Protein AF-A0A969NP42-F1 (afdb_monomer_lite)

Sequence (80 aa):
MREWGEQTDRLSVVLKRLAEQPSPENLTTAQTTLTNFRSRFDRWMSLQKNKQPYQVQTWENRLAMLDNLLIYGDRTSVVR

pLDDT: mean 93.27, std 9.58, range [45.28, 98.38]

Radius of gyration: 13.88 Å; chains: 1; bounding box: 31×22×37 Å

Foldseek 3Di:
DVVLVVLVVLLVVLVVCCVVDPDPVSLVVNLVSLVVSLVCLCVVCVVVCVVPVPVSVVVNVVSVVVNVVSVVSVVVVVVD

Structure (mmCIF, N/CA/C/O backbone):
data_AF-A0A969NP42-F1
#
_entry.id   AF-A0A969NP42-F1
#
loop_
_atom_site.group_PDB
_atom_site.id
_atom_site.type_symbol
_atom_site.label_atom_id
_atom_site.label_alt_id
_atom_site.label_comp_id
_atom_site.label_asym_id
_atom_site.label_entity_id
_atom_site.label_seq_id
_atom_site.pdbx_PDB_ins_code
_atom_site.Cartn_x
_atom_site.Cartn_y
_atom_site.Cartn_z
_atom_site.occupancy
_atom_site.B_iso_or_equiv
_atom_site.auth_seq_id
_atom_site.auth_comp_id
_atom_site.auth_asym_id
_atom_site.auth_atom_id
_atom_site.pdbx_PDB_model_num
ATOM 1 N N . MET A 1 1 ? 13.930 -9.715 -6.759 1.00 74.12 1 MET A N 1
ATOM 2 C CA . MET A 1 1 ? 12.556 -10.229 -6.960 1.00 74.12 1 MET A CA 1
ATOM 3 C C . MET A 1 1 ? 12.002 -10.960 -5.744 1.00 74.12 1 MET A C 1
ATOM 5 O O . MET A 1 1 ? 10.855 -10.703 -5.423 1.00 74.12 1 MET A O 1
ATOM 9 N N . ARG A 1 2 ? 12.779 -11.801 -5.036 1.00 87.69 2 ARG A N 1
ATOM 10 C CA . ARG A 1 2 ? 12.314 -12.474 -3.805 1.00 87.69 2 ARG A CA 1
ATOM 11 C C . ARG A 1 2 ? 11.753 -11.509 -2.751 1.00 87.69 2 ARG A C 1
ATOM 13 O O . ARG A 1 2 ? 10.634 -11.694 -2.305 1.00 87.69 2 ARG A O 1
ATOM 20 N N . GLU A 1 3 ? 12.488 -10.437 -2.458 1.00 90.69 3 GLU A N 1
ATOM 21 C CA . GLU A 1 3 ? 12.043 -9.393 -1.524 1.00 90.69 3 GLU A CA 1
ATOM 22 C C . GLU A 1 3 ? 10.715 -8.745 -1.951 1.00 90.69 3 GLU A C 1
ATOM 24 O O . GLU A 1 3 ? 9.829 -8.576 -1.127 1.00 90.69 3 GLU A O 1
ATOM 29 N N . TRP A 1 4 ? 10.546 -8.420 -3.238 1.00 91.19 4 TRP A N 1
ATOM 30 C CA . TRP A 1 4 ? 9.286 -7.869 -3.752 1.00 91.19 4 TRP A CA 1
ATOM 31 C C . TRP A 1 4 ? 8.117 -8.828 -3.502 1.00 91.19 4 TRP A C 1
ATOM 33 O O . TRP A 1 4 ? 7.108 -8.403 -2.952 1.00 91.19 4 TRP A O 1
ATOM 43 N N . GLY A 1 5 ? 8.285 -10.116 -3.826 1.00 93.25 5 GLY A N 1
ATOM 44 C CA . GLY A 1 5 ? 7.261 -11.137 -3.585 1.00 93.25 5 GLY A CA 1
ATOM 45 C C . GLY A 1 5 ? 6.892 -11.255 -2.106 1.00 93.25 5 GLY A C 1
ATOM 46 O O . GLY A 1 5 ? 5.724 -11.138 -1.757 1.00 93.25 5 GLY A O 1
ATOM 47 N N . GLU A 1 6 ? 7.889 -11.359 -1.224 1.00 95.31 6 GLU A N 1
ATOM 48 C CA . GLU A 1 6 ? 7.673 -11.432 0.229 1.00 95.31 6 GLU A CA 1
ATOM 49 C C . GLU A 1 6 ? 6.937 -10.190 0.772 1.00 95.31 6 GLU A C 1
ATOM 51 O O . GLU A 1 6 ? 6.060 -10.302 1.630 1.00 95.31 6 GLU A O 1
ATOM 56 N N . GLN A 1 7 ? 7.258 -8.993 0.269 1.00 95.19 7 GLN A N 1
ATOM 57 C CA . GLN A 1 7 ? 6.586 -7.755 0.678 1.00 95.19 7 GLN A CA 1
ATOM 58 C C . GLN A 1 7 ? 5.171 -7.640 0.095 1.00 95.19 7 GLN A C 1
ATOM 60 O O . GLN A 1 7 ? 4.283 -7.112 0.766 1.00 95.19 7 GLN A O 1
ATOM 65 N N . THR A 1 8 ? 4.931 -8.153 -1.115 1.00 95.38 8 THR A N 1
ATOM 66 C CA . THR A 1 8 ? 3.590 -8.247 -1.708 1.00 95.38 8 THR A CA 1
ATOM 67 C C . THR A 1 8 ? 2.705 -9.201 -0.911 1.00 95.38 8 THR A C 1
ATOM 69 O O . THR A 1 8 ? 1.586 -8.826 -0.560 1.00 95.38 8 THR A O 1
ATOM 72 N N . ASP A 1 9 ? 3.210 -10.384 -0.561 1.00 97.12 9 ASP A N 1
ATOM 73 C CA . ASP A 1 9 ? 2.481 -11.362 0.250 1.00 97.12 9 ASP A CA 1
ATOM 74 C C . ASP A 1 9 ? 2.158 -10.789 1.629 1.00 97.12 9 ASP A C 1
ATOM 76 O O . ASP A 1 9 ? 1.015 -10.849 2.088 1.00 97.12 9 ASP A O 1
ATOM 80 N N . ARG A 1 10 ? 3.140 -10.139 2.264 1.00 97.25 10 ARG A N 1
ATOM 81 C CA . ARG A 1 10 ? 2.937 -9.457 3.543 1.00 97.25 10 ARG A CA 1
ATOM 82 C C . ARG A 1 10 ? 1.860 -8.377 3.446 1.00 97.25 10 ARG A C 1
ATOM 84 O O . ARG A 1 10 ? 0.987 -8.333 4.311 1.00 97.25 10 ARG A O 1
ATOM 91 N N . LEU A 1 11 ? 1.905 -7.523 2.419 1.00 97.75 11 LEU A N 1
ATOM 92 C CA . LEU A 1 11 ? 0.902 -6.477 2.207 1.00 97.75 11 LEU A CA 1
ATOM 93 C C . LEU A 1 11 ? -0.498 -7.078 1.996 1.00 97.75 11 LEU A C 1
ATOM 95 O O . LEU A 1 11 ? -1.465 -6.608 2.590 1.00 97.75 11 LEU A O 1
ATOM 99 N N . SER A 1 12 ? -0.599 -8.150 1.207 1.00 97.81 12 SER A N 1
ATOM 100 C CA . SER A 1 12 ? -1.852 -8.875 0.973 1.00 97.81 12 SER A CA 1
ATOM 101 C C . SER A 1 12 ? -2.447 -9.419 2.276 1.00 97.81 12 SER A C 1
ATOM 103 O O . SER A 1 12 ? -3.620 -9.188 2.574 1.00 97.81 12 SER A O 1
ATOM 105 N N . VAL A 1 13 ? -1.624 -10.066 3.108 1.00 98.38 13 VAL A N 1
ATOM 106 C CA . VAL A 1 13 ? -2.054 -10.634 4.394 1.00 98.38 13 VAL A CA 1
ATOM 107 C C . VAL A 1 13 ? -2.568 -9.557 5.349 1.00 98.38 13 VAL A C 1
ATOM 109 O O . VAL A 1 13 ? -3.617 -9.749 5.964 1.00 98.38 13 VAL A O 1
ATOM 112 N N . VAL A 1 14 ? -1.870 -8.423 5.485 1.00 98.06 14 VAL A N 1
ATOM 113 C CA . VAL A 1 14 ? -2.306 -7.370 6.422 1.00 98.06 14 VAL A CA 1
ATOM 114 C C . VAL A 1 14 ? -3.567 -6.654 5.942 1.00 98.06 14 VAL A C 1
ATOM 116 O O . VAL A 1 14 ? -4.437 -6.366 6.761 1.00 98.06 14 VAL A O 1
ATOM 119 N N . LEU A 1 15 ? -3.712 -6.419 4.632 1.00 97.75 15 LEU A N 1
ATOM 120 C CA . LEU A 1 15 ? -4.925 -5.821 4.068 1.00 97.75 15 LEU A CA 1
ATOM 121 C C . LEU A 1 15 ? -6.125 -6.756 4.230 1.00 97.75 15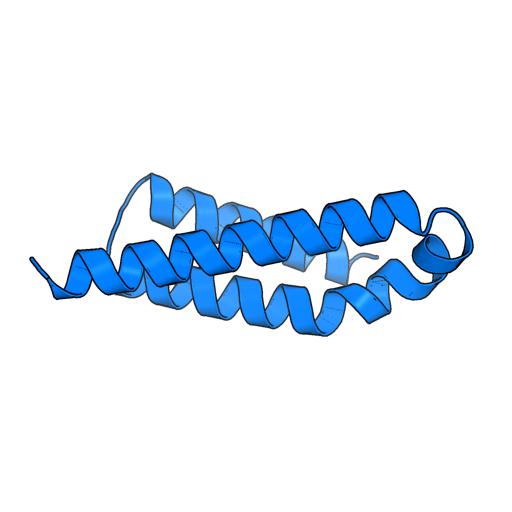 LEU A C 1
ATOM 123 O O . LEU A 1 15 ? -7.203 -6.308 4.616 1.00 97.75 15 LEU A O 1
ATOM 127 N N . LYS A 1 16 ? -5.929 -8.061 4.005 1.00 98.00 16 LYS A N 1
ATOM 128 C CA . LYS A 1 16 ? -6.961 -9.073 4.245 1.00 98.00 16 LYS A CA 1
ATOM 129 C C . LYS A 1 16 ? -7.367 -9.121 5.719 1.00 98.00 16 LYS A C 1
ATOM 131 O O . LYS A 1 16 ? -8.555 -9.075 6.013 1.00 98.00 16 LYS A O 1
ATOM 136 N N . ARG A 1 17 ? -6.397 -9.133 6.641 1.00 97.81 17 ARG A N 1
ATOM 137 C CA . ARG A 1 17 ? -6.672 -9.104 8.085 1.00 97.81 17 ARG A CA 1
ATOM 138 C C . ARG A 1 17 ? -7.476 -7.868 8.486 1.00 97.81 17 ARG A C 1
ATOM 140 O O . ARG A 1 17 ? -8.418 -8.000 9.255 1.00 97.81 17 ARG A O 1
ATOM 147 N N . LEU A 1 18 ? -7.132 -6.690 7.962 1.00 96.62 18 LEU A N 1
ATOM 148 C CA . LEU A 1 18 ? -7.891 -5.465 8.218 1.00 96.62 18 LEU A CA 1
ATOM 149 C C . LEU A 1 18 ? -9.335 -5.565 7.703 1.00 96.62 18 LEU A C 1
ATOM 151 O O . LEU A 1 18 ? -10.252 -5.125 8.389 1.00 96.62 18 LEU A O 1
ATOM 155 N N . ALA A 1 19 ? -9.542 -6.147 6.519 1.00 94.88 19 ALA A N 1
ATOM 156 C CA . ALA A 1 19 ? -10.876 -6.332 5.954 1.00 94.88 19 ALA A CA 1
ATOM 157 C C . ALA A 1 19 ? -11.730 -7.329 6.760 1.00 94.88 19 ALA A C 1
ATOM 159 O O . ALA A 1 19 ? -12.927 -7.112 6.929 1.00 94.88 19 ALA A O 1
ATOM 160 N N . GLU A 1 20 ? -11.124 -8.406 7.265 1.00 97.38 20 GLU A N 1
ATOM 161 C CA . GLU A 1 20 ? -11.803 -9.429 8.073 1.00 97.38 20 GLU A CA 1
ATOM 162 C C . GLU A 1 20 ? -12.046 -8.976 9.520 1.00 97.38 20 GLU A C 1
ATOM 164 O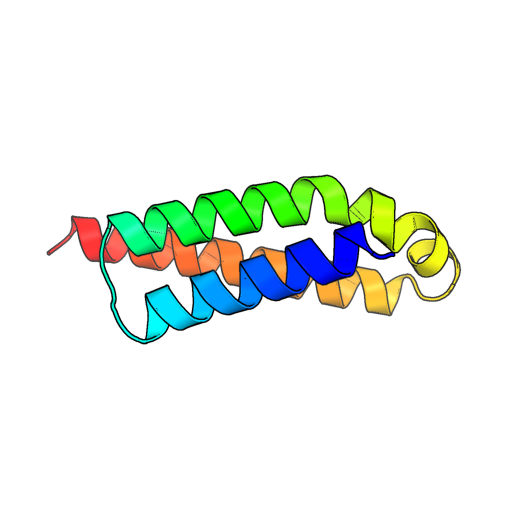 O . GLU A 1 20 ? -13.055 -9.340 10.120 1.00 97.38 20 GLU A O 1
ATOM 169 N N . GLN A 1 21 ? -11.123 -8.196 10.090 1.00 95.88 21 GLN A N 1
ATOM 170 C CA . GLN A 1 21 ? -11.158 -7.734 11.479 1.00 95.88 21 GLN A CA 1
ATOM 171 C C . GLN A 1 21 ? -10.786 -6.244 11.560 1.00 95.88 21 GLN A C 1
ATOM 173 O O . GLN A 1 21 ? -9.636 -5.904 11.867 1.00 95.88 21 GLN A O 1
ATOM 178 N N . PRO A 1 22 ? -11.740 -5.332 11.302 1.00 93.69 22 PRO A N 1
ATOM 179 C CA . PRO A 1 22 ? -11.483 -3.900 11.387 1.00 93.69 22 PRO A CA 1
ATOM 180 C C . PRO A 1 22 ? -11.149 -3.479 12.824 1.00 93.69 22 PRO A C 1
ATOM 182 O O . PRO A 1 22 ? -11.980 -3.594 13.723 1.00 93.69 22 PRO A O 1
ATOM 185 N N . SER A 1 23 ? -9.931 -2.983 13.048 1.00 93.81 23 SER A N 1
ATOM 186 C CA . SER A 1 23 ? -9.491 -2.425 14.332 1.00 93.81 23 SER A CA 1
ATOM 187 C C . SER A 1 23 ? -8.430 -1.334 14.124 1.00 93.81 23 SER A C 1
ATOM 189 O O . SER A 1 23 ? -7.742 -1.358 13.095 1.00 93.81 23 SER A O 1
ATOM 191 N N . PRO A 1 24 ? -8.242 -0.403 15.082 1.00 93.00 24 PRO A N 1
ATOM 192 C CA . PRO A 1 24 ? -7.1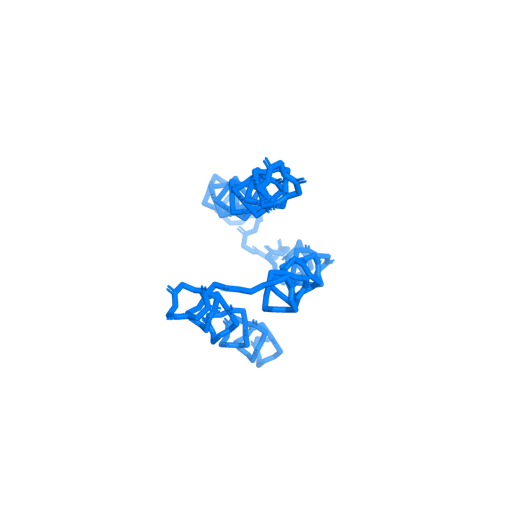97 0.624 14.992 1.00 93.00 24 PRO A CA 1
ATOM 193 C C . PRO A 1 24 ? -5.784 0.041 14.830 1.00 93.00 24 PRO A C 1
ATOM 195 O O . PRO A 1 24 ? -4.967 0.551 14.061 1.00 93.00 24 PRO A O 1
ATOM 198 N N . GLU A 1 25 ? -5.502 -1.078 15.500 1.00 94.75 25 GLU A N 1
ATOM 199 C CA . GLU A 1 25 ? -4.216 -1.778 15.413 1.00 94.75 25 GLU A CA 1
ATOM 200 C C . GLU A 1 25 ? -3.984 -2.390 14.025 1.00 94.75 25 GLU A C 1
ATOM 202 O O . GLU A 1 25 ? -2.910 -2.223 13.433 1.00 94.75 25 GLU A O 1
ATOM 207 N N . ASN A 1 26 ? -4.995 -3.068 13.468 1.00 96.06 26 ASN A N 1
ATOM 208 C CA . ASN A 1 26 ? -4.911 -3.642 12.125 1.00 96.06 26 ASN A CA 1
ATOM 209 C C . ASN A 1 26 ? -4.810 -2.541 11.060 1.00 96.06 26 ASN A C 1
ATOM 211 O O . ASN A 1 26 ? -4.092 -2.713 10.072 1.00 96.06 26 ASN A O 1
ATOM 215 N N . LEU A 1 27 ? -5.464 -1.396 11.278 1.00 96.12 27 LEU A N 1
ATOM 216 C CA . LEU A 1 27 ? -5.391 -0.244 10.385 1.00 96.12 27 LEU A CA 1
ATOM 217 C C . LEU A 1 27 ? -3.988 0.367 10.376 1.00 96.12 27 LEU A C 1
ATOM 219 O O . LEU A 1 27 ? -3.384 0.505 9.311 1.00 96.12 27 LEU A O 1
ATOM 223 N N . THR A 1 28 ? -3.433 0.631 11.560 1.00 96.31 28 THR A N 1
ATOM 224 C CA . THR A 1 28 ? -2.059 1.134 11.728 1.00 96.31 28 THR A CA 1
ATOM 225 C C . THR A 1 28 ? -1.043 0.179 11.093 1.00 96.31 28 THR A C 1
ATOM 227 O O . THR A 1 28 ? -0.112 0.594 10.393 1.00 96.31 28 THR A O 1
ATOM 230 N N . THR A 1 29 ? -1.242 -1.131 11.277 1.00 97.75 29 THR A N 1
ATOM 231 C CA . THR A 1 29 ? -0.395 -2.174 10.681 1.00 97.75 29 THR A CA 1
ATOM 232 C C . THR A 1 29 ? -0.459 -2.154 9.152 1.00 97.75 29 THR A C 1
ATOM 234 O O . THR A 1 29 ? 0.582 -2.244 8.490 1.00 97.75 29 THR A O 1
ATOM 237 N N . ALA A 1 30 ? -1.655 -2.011 8.574 1.00 97.94 30 ALA A N 1
ATOM 238 C CA . ALA A 1 30 ? -1.846 -1.920 7.129 1.00 97.94 30 ALA A CA 1
ATOM 239 C C . ALA A 1 30 ? -1.205 -0.649 6.544 1.00 97.94 30 ALA A C 1
ATOM 241 O O . ALA A 1 30 ? -0.461 -0.749 5.567 1.00 97.94 30 ALA A O 1
ATOM 242 N N . GLN A 1 31 ? -1.407 0.515 7.171 1.00 97.81 31 GLN A N 1
ATOM 243 C CA . GLN A 1 31 ? -0.800 1.793 6.764 1.00 97.81 31 GLN A CA 1
ATOM 244 C C . GLN A 1 31 ? 0.734 1.733 6.786 1.00 97.81 31 GLN A C 1
ATOM 246 O O . GLN A 1 31 ? 1.399 2.100 5.812 1.00 97.81 31 GLN A O 1
ATOM 251 N N . THR A 1 32 ? 1.307 1.200 7.870 1.00 97.81 32 THR A N 1
A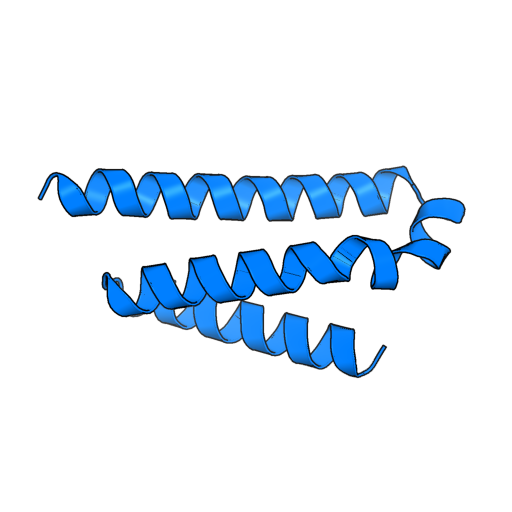TOM 252 C CA . THR A 1 32 ? 2.762 1.049 8.027 1.00 97.81 32 THR A CA 1
ATOM 253 C C . THR A 1 32 ? 3.332 0.104 6.972 1.00 97.81 32 THR A C 1
ATOM 255 O O . THR A 1 32 ? 4.356 0.386 6.346 1.00 97.81 32 THR A O 1
ATOM 258 N N . THR A 1 33 ? 2.658 -1.024 6.737 1.00 98.19 33 THR A N 1
ATOM 259 C CA . THR A 1 33 ? 3.094 -2.011 5.742 1.00 98.19 33 THR A CA 1
ATOM 260 C C . THR A 1 33 ? 3.004 -1.445 4.325 1.00 98.19 33 THR A C 1
ATOM 262 O O . THR A 1 33 ? 3.942 -1.620 3.550 1.00 98.19 33 THR A O 1
ATOM 265 N N . LEU A 1 34 ? 1.934 -0.715 3.991 1.00 98.19 34 LEU A N 1
ATOM 266 C CA . LEU A 1 34 ? 1.775 -0.072 2.686 1.00 98.19 34 LEU A CA 1
ATOM 267 C C . LEU A 1 34 ? 2.824 1.023 2.453 1.00 98.19 34 LEU A C 1
ATOM 269 O O . LEU A 1 34 ? 3.421 1.071 1.378 1.00 98.19 34 LEU A O 1
ATOM 273 N N . THR A 1 35 ? 3.101 1.858 3.457 1.00 97.44 35 THR A N 1
ATOM 274 C CA . THR A 1 35 ? 4.153 2.888 3.389 1.00 97.44 35 THR A CA 1
ATOM 275 C C . THR A 1 35 ? 5.521 2.263 3.116 1.00 97.44 35 THR A C 1
ATOM 277 O O . THR A 1 35 ? 6.239 2.686 2.207 1.00 97.44 35 THR A O 1
ATOM 280 N N . ASN A 1 36 ? 5.860 1.195 3.843 1.00 96.06 36 ASN A N 1
ATOM 281 C CA . ASN A 1 36 ? 7.110 0.460 3.649 1.00 96.06 36 ASN A CA 1
ATOM 282 C C . ASN A 1 36 ? 7.189 -0.240 2.285 1.00 96.06 36 ASN A C 1
ATOM 284 O O . ASN A 1 36 ? 8.262 -0.305 1.689 1.00 96.06 36 ASN A O 1
ATOM 288 N N . PHE A 1 37 ? 6.068 -0.754 1.775 1.00 97.62 37 PHE A N 1
ATOM 289 C CA . PHE A 1 37 ? 6.005 -1.332 0.435 1.00 97.62 37 PHE A CA 1
ATOM 290 C C . PHE A 1 37 ? 6.269 -0.262 -0.636 1.00 97.62 37 PHE A C 1
ATOM 292 O O . PHE A 1 37 ? 7.107 -0.451 -1.519 1.00 97.62 37 PHE A O 1
ATOM 299 N N . ARG A 1 38 ? 5.596 0.892 -0.534 1.00 96.69 38 ARG A N 1
ATOM 300 C CA . ARG A 1 38 ? 5.713 2.006 -1.488 1.00 96.69 38 ARG A CA 1
ATOM 301 C C . ARG A 1 38 ? 7.118 2.601 -1.532 1.00 96.69 38 ARG A C 1
ATOM 303 O O . ARG A 1 38 ? 7.591 2.906 -2.622 1.00 96.69 38 ARG A O 1
ATOM 310 N N . SER A 1 39 ? 7.815 2.700 -0.398 1.00 95.88 39 SER A N 1
ATOM 311 C CA . SER A 1 39 ? 9.184 3.243 -0.359 1.00 95.88 39 SER A CA 1
ATOM 312 C C . SER A 1 39 ? 10.208 2.392 -1.121 1.00 95.88 39 SER A C 1
ATOM 314 O O . SER A 1 39 ? 11.239 2.903 -1.553 1.00 95.88 39 SER A O 1
ATOM 316 N N . ARG A 1 40 ? 9.923 1.099 -1.331 1.00 95.62 40 ARG A N 1
ATOM 317 C CA . ARG A 1 40 ? 10.774 0.171 -2.098 1.00 95.62 40 ARG A CA 1
ATOM 318 C C . ARG A 1 40 ? 10.273 -0.069 -3.523 1.00 95.62 40 ARG A C 1
ATOM 320 O O . ARG A 1 40 ? 11.016 -0.606 -4.345 1.00 95.62 40 ARG A O 1
ATOM 327 N N . PHE A 1 41 ? 9.039 0.336 -3.821 1.00 95.81 41 PHE A N 1
ATOM 328 C CA . PHE A 1 41 ? 8.362 0.037 -5.078 1.00 95.81 41 PHE A CA 1
ATOM 329 C C . PHE A 1 41 ? 9.116 0.561 -6.303 1.00 95.81 41 PHE A C 1
ATOM 331 O O . PHE A 1 41 ? 9.382 -0.214 -7.222 1.00 95.81 41 PHE A O 1
ATOM 338 N N . ASP A 1 42 ? 9.528 1.833 -6.292 1.00 93.06 42 ASP A N 1
ATOM 339 C CA . ASP A 1 42 ? 10.242 2.450 -7.421 1.00 93.06 42 ASP A CA 1
ATOM 340 C C . ASP A 1 42 ? 11.560 1.715 -7.723 1.00 93.06 42 ASP A C 1
ATOM 342 O O . ASP A 1 42 ? 11.862 1.398 -8.875 1.00 93.06 42 ASP A O 1
ATOM 346 N N . ARG A 1 43 ? 12.288 1.295 -6.676 1.00 94.62 43 ARG A N 1
ATOM 347 C CA . ARG A 1 43 ? 13.507 0.488 -6.819 1.00 94.62 43 ARG A CA 1
ATOM 348 C C . ARG A 1 43 ? 13.227 -0.849 -7.504 1.00 94.62 43 ARG A C 1
ATOM 350 O O . ARG A 1 43 ? 13.972 -1.236 -8.403 1.00 94.62 43 ARG A O 1
ATOM 357 N N . TRP A 1 44 ? 12.187 -1.573 -7.090 1.00 95.56 44 TRP A N 1
ATOM 358 C CA . TRP A 1 44 ? 11.850 -2.859 -7.711 1.00 95.56 44 TRP A CA 1
ATOM 359 C C . TRP A 1 44 ? 11.362 -2.696 -9.151 1.00 95.56 44 TRP A C 1
ATOM 361 O O . TRP A 1 44 ? 11.642 -3.552 -9.992 1.00 95.56 44 TRP A O 1
ATOM 371 N N . MET A 1 45 ? 10.655 -1.606 -9.444 1.00 95.19 45 MET A N 1
ATOM 372 C CA . MET A 1 45 ? 10.086 -1.352 -10.763 1.00 95.19 45 MET A CA 1
ATOM 373 C C . MET A 1 45 ? 11.029 -0.623 -11.715 1.00 95.19 45 MET A C 1
ATOM 375 O O . MET A 1 45 ? 10.682 -0.507 -12.881 1.00 95.19 45 MET A O 1
ATOM 379 N N . SER A 1 46 ? 12.222 -0.196 -11.293 1.00 93.75 46 SER A N 1
ATOM 380 C CA . SER A 1 46 ? 13.157 0.594 -12.111 1.00 93.75 46 SER A CA 1
ATOM 381 C C . SER A 1 46 ? 13.366 0.038 -13.533 1.00 93.75 46 SER A C 1
ATOM 383 O O . SER A 1 46 ? 13.223 0.763 -14.517 1.00 93.75 46 SER A O 1
ATOM 385 N N . LEU A 1 47 ? 13.591 -1.276 -13.675 1.00 93.50 47 LEU A N 1
ATOM 386 C CA . LEU A 1 47 ? 13.730 -1.912 -14.994 1.00 93.50 47 LEU A CA 1
ATOM 387 C C . LEU A 1 47 ? 12.421 -1.927 -15.795 1.00 93.50 47 LEU A C 1
ATOM 389 O O . LEU A 1 47 ? 12.444 -1.757 -17.013 1.00 93.50 47 LEU A O 1
ATOM 393 N N . GLN A 1 48 ? 11.285 -2.144 -15.129 1.00 94.06 48 GLN A N 1
ATOM 394 C CA . GLN A 1 48 ? 9.975 -2.158 -15.780 1.00 94.06 48 GLN A CA 1
ATOM 395 C C . GLN A 1 48 ? 9.492 -0.757 -16.135 1.00 94.06 48 GLN A C 1
ATOM 397 O O . GLN A 1 48 ? 8.829 -0.594 -17.149 1.00 94.06 48 GLN A O 1
ATOM 402 N N . LYS A 1 49 ? 9.884 0.268 -15.379 1.00 94.50 49 LYS A N 1
ATOM 403 C CA . LYS A 1 49 ? 9.567 1.673 -15.643 1.00 94.50 49 LYS A CA 1
ATOM 404 C C . LYS A 1 49 ? 10.132 2.118 -16.991 1.00 94.50 49 LYS A C 1
ATOM 406 O O . LYS A 1 49 ? 9.459 2.834 -17.720 1.00 94.50 49 LYS A O 1
ATOM 411 N N . ASN A 1 50 ? 11.299 1.595 -17.370 1.00 94.94 50 ASN A N 1
ATOM 412 C CA . ASN A 1 50 ? 11.901 1.831 -18.685 1.00 94.94 50 ASN A CA 1
ATOM 413 C C . ASN A 1 50 ? 11.198 1.077 -19.827 1.00 94.94 50 ASN A C 1
ATOM 415 O O . ASN A 1 50 ? 11.214 1.539 -20.963 1.00 94.94 50 ASN A O 1
ATOM 419 N N . LYS A 1 51 ? 10.605 -0.091 -19.551 1.00 97.00 51 LYS A N 1
ATOM 420 C CA . LYS A 1 51 ? 9.963 -0.938 -20.574 1.00 97.00 51 LYS A CA 1
ATOM 421 C C . LYS A 1 51 ? 8.477 -0.636 -20.758 1.00 97.00 51 LYS A C 1
ATOM 423 O O . LYS A 1 51 ? 7.974 -0.678 -21.873 1.00 97.00 51 LYS A O 1
ATOM 428 N N . GLN A 1 52 ? 7.771 -0.389 -19.661 1.00 96.56 52 GLN A N 1
ATOM 429 C CA . GLN A 1 52 ? 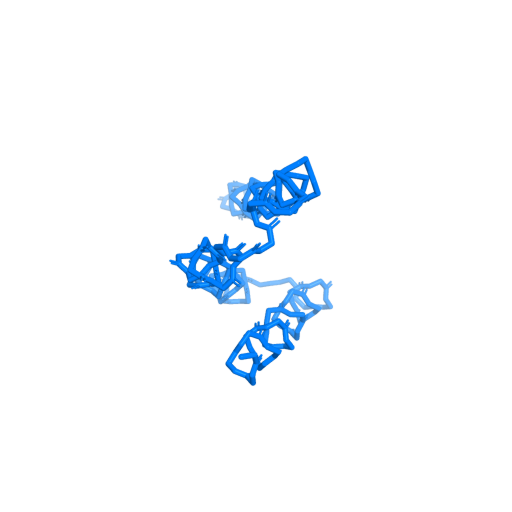6.320 -0.233 -19.575 1.00 96.56 52 GLN A CA 1
ATOM 430 C C . GLN A 1 52 ? 5.957 0.868 -18.558 1.00 96.56 52 GLN A C 1
ATOM 432 O O . GLN A 1 52 ? 5.329 0.592 -17.530 1.00 96.56 52 GLN A O 1
ATOM 437 N N . PRO A 1 53 ? 6.327 2.135 -18.823 1.00 95.56 53 PRO A N 1
ATOM 438 C CA . PRO A 1 53 ? 6.140 3.238 -17.875 1.00 95.56 53 PRO A CA 1
ATOM 439 C C . PRO A 1 53 ? 4.676 3.425 -17.460 1.00 95.56 53 PRO A C 1
ATOM 441 O O . PRO A 1 53 ? 4.383 3.626 -16.285 1.00 95.56 53 PRO A O 1
ATOM 444 N N . TYR A 1 54 ? 3.739 3.284 -18.403 1.00 97.56 54 TYR A N 1
ATOM 445 C CA . TYR A 1 54 ? 2.307 3.410 -18.126 1.00 97.56 54 TYR A CA 1
ATOM 446 C C . TYR A 1 54 ? 1.785 2.338 -17.154 1.00 97.56 54 TYR A C 1
ATOM 448 O O . TYR A 1 54 ? 0.968 2.627 -16.275 1.00 97.56 54 TYR A O 1
ATOM 456 N N . GLN A 1 55 ? 2.269 1.099 -17.280 1.00 97.12 55 GLN A N 1
ATOM 457 C CA . GLN A 1 55 ? 1.879 0.010 -16.386 1.00 97.12 55 GLN A CA 1
ATOM 458 C C . GLN A 1 55 ? 2.376 0.279 -14.962 1.00 97.12 55 GLN A C 1
ATOM 460 O O . GLN A 1 55 ? 1.599 0.171 -14.013 1.00 97.12 55 GLN A O 1
ATOM 465 N N . VAL A 1 56 ? 3.640 0.691 -14.824 1.00 97.19 56 VAL A N 1
ATOM 466 C CA . VAL A 1 56 ? 4.222 1.047 -13.524 1.00 97.19 56 VAL A CA 1
ATOM 467 C C . VAL A 1 56 ? 3.465 2.217 -12.895 1.00 97.19 56 VAL A C 1
ATOM 469 O O . VAL A 1 56 ? 3.069 2.115 -11.737 1.00 97.19 56 VAL A O 1
ATOM 472 N N . GLN A 1 57 ? 3.145 3.260 -13.667 1.00 97.62 57 GLN A N 1
ATOM 473 C CA . GLN A 1 57 ? 2.332 4.381 -13.186 1.00 97.62 57 GLN A CA 1
ATOM 474 C C . GLN A 1 57 ? 0.949 3.926 -12.706 1.00 97.62 57 GLN A C 1
ATOM 476 O O . GLN A 1 57 ? 0.456 4.371 -11.672 1.00 97.62 57 GLN A O 1
ATOM 481 N N . THR A 1 58 ? 0.314 3.010 -13.437 1.00 98.12 58 THR A N 1
ATOM 482 C CA . THR A 1 58 ? -0.9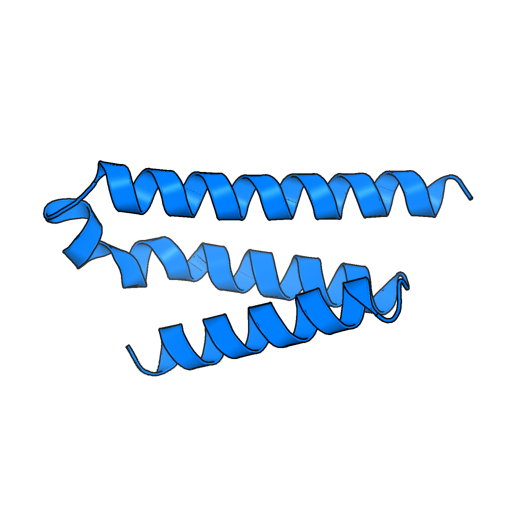87 2.459 -13.043 1.00 98.12 58 THR A CA 1
ATOM 483 C C . THR A 1 58 ? -0.898 1.726 -11.703 1.00 98.12 58 THR A C 1
ATOM 485 O O . THR A 1 58 ? -1.806 1.833 -10.878 1.00 98.12 58 THR A O 1
ATOM 488 N N . TRP A 1 59 ? 0.188 0.995 -11.453 1.00 97.12 59 TRP A N 1
ATOM 489 C CA . TRP A 1 59 ? 0.420 0.338 -10.167 1.00 97.12 59 TRP A CA 1
ATOM 490 C C . TRP A 1 59 ? 0.692 1.337 -9.039 1.00 97.12 59 TRP A C 1
ATOM 492 O O . TRP A 1 59 ? 0.101 1.193 -7.970 1.00 97.12 59 TRP A O 1
ATOM 502 N N . GLU A 1 60 ? 1.492 2.379 -9.278 1.00 97.06 60 GLU A N 1
ATOM 503 C CA . GLU A 1 60 ? 1.701 3.464 -8.306 1.00 97.06 60 GLU A CA 1
ATOM 504 C C . GLU A 1 60 ? 0.378 4.141 -7.929 1.00 97.06 60 GLU A C 1
ATOM 506 O O . GLU A 1 60 ? 0.092 4.327 -6.745 1.00 97.06 60 GLU A O 1
ATOM 511 N N . ASN A 1 61 ? -0.476 4.422 -8.918 1.00 98.00 61 ASN A N 1
ATOM 512 C CA . ASN A 1 61 ? -1.791 5.021 -8.697 1.00 98.00 61 ASN A CA 1
ATOM 513 C C . ASN A 1 61 ? -2.683 4.132 -7.819 1.00 98.00 61 ASN A C 1
ATOM 515 O O . ASN A 1 61 ? -3.368 4.627 -6.926 1.00 98.00 61 ASN A O 1
ATOM 519 N N . ARG A 1 62 ? -2.654 2.809 -8.027 1.00 97.44 62 ARG A N 1
ATOM 520 C CA . ARG A 1 62 ? -3.402 1.856 -7.189 1.00 97.44 62 ARG A CA 1
ATOM 521 C C . ARG A 1 62 ? -2.884 1.834 -5.751 1.00 97.44 62 ARG A C 1
ATOM 523 O O . ARG A 1 62 ? -3.685 1.812 -4.823 1.00 97.44 62 ARG A O 1
ATOM 530 N N . LEU A 1 63 ? -1.566 1.883 -5.553 1.00 97.81 63 LEU A N 1
ATOM 531 C CA . LEU A 1 63 ? -0.972 1.958 -4.214 1.00 97.81 63 LEU A CA 1
ATOM 532 C C . LEU A 1 63 ? -1.332 3.269 -3.501 1.00 97.81 63 LEU A C 1
ATOM 534 O O . LEU A 1 63 ? -1.630 3.251 -2.310 1.00 97.81 63 LEU A O 1
ATOM 538 N N . ALA A 1 64 ? -1.348 4.390 -4.225 1.00 97.44 64 ALA A N 1
ATOM 539 C CA . ALA A 1 64 ? -1.787 5.677 -3.693 1.00 97.44 64 ALA A CA 1
ATOM 540 C C . ALA A 1 64 ? -3.283 5.675 -3.334 1.00 97.44 64 ALA A C 1
ATOM 542 O O . ALA A 1 64 ? -3.676 6.219 -2.306 1.00 97.44 64 ALA A O 1
ATOM 543 N N . MET A 1 65 ? -4.121 5.022 -4.143 1.00 97.75 65 MET A N 1
ATOM 544 C CA . MET A 1 65 ? -5.541 4.856 -3.832 1.00 97.75 65 MET A CA 1
ATOM 545 C C . MET A 1 65 ? -5.750 4.056 -2.541 1.00 97.75 65 MET A C 1
ATOM 547 O O . MET A 1 65 ? -6.557 4.465 -1.711 1.00 97.75 65 MET A O 1
ATOM 551 N N . LEU A 1 66 ? -5.019 2.952 -2.348 1.00 97.56 66 LEU A N 1
ATOM 552 C CA . LEU A 1 66 ? -5.089 2.175 -1.105 1.00 97.56 66 LEU A CA 1
ATOM 553 C C . LEU A 1 66 ? -4.728 3.029 0.113 1.00 97.56 66 LEU A C 1
ATOM 555 O O . LEU A 1 66 ? -5.433 2.992 1.112 1.00 97.56 66 LEU A O 1
ATOM 559 N N . ASP A 1 67 ? -3.680 3.839 0.011 1.00 96.81 67 ASP A N 1
ATOM 560 C CA . ASP A 1 67 ? -3.251 4.732 1.088 1.00 96.81 67 ASP A CA 1
ATOM 561 C C . ASP A 1 67 ? -4.334 5.754 1.452 1.00 96.81 67 ASP A C 1
ATOM 563 O O . ASP A 1 67 ? -4.706 5.887 2.616 1.00 96.81 67 ASP A O 1
ATOM 567 N N . ASN A 1 68 ? -4.944 6.382 0.443 1.00 96.69 68 ASN A N 1
ATOM 568 C CA . ASN A 1 68 ? -6.064 7.300 0.645 1.00 96.69 68 ASN A CA 1
ATOM 569 C C . ASN A 1 68 ? -7.261 6.624 1.332 1.00 96.69 68 ASN A C 1
ATOM 571 O O . ASN A 1 68 ? -7.886 7.227 2.205 1.00 96.69 68 ASN A O 1
ATOM 575 N N . LEU A 1 69 ? -7.578 5.376 0.967 1.00 95.94 69 LEU A N 1
ATOM 576 C CA . LEU A 1 69 ? -8.652 4.610 1.606 1.00 95.94 69 LEU A CA 1
ATOM 577 C C . LEU A 1 69 ? -8.335 4.297 3.073 1.00 95.94 69 LEU A C 1
ATOM 579 O O . LEU A 1 69 ? -9.219 4.413 3.920 1.00 95.94 69 LEU A O 1
ATOM 583 N N . LEU A 1 70 ? -7.087 3.945 3.390 1.00 95.56 70 LEU A N 1
ATOM 584 C CA . LEU A 1 70 ? -6.666 3.690 4.770 1.00 95.56 70 LEU A CA 1
ATOM 585 C C . LEU A 1 70 ? -6.678 4.972 5.617 1.00 95.56 70 LEU A C 1
ATOM 587 O O . LEU A 1 70 ? -7.116 4.935 6.764 1.00 95.56 70 LEU A O 1
ATOM 591 N N . ILE A 1 71 ? -6.246 6.110 5.065 1.00 93.69 71 ILE A N 1
ATOM 592 C CA . ILE A 1 71 ? -6.322 7.423 5.732 1.00 93.69 71 ILE A CA 1
ATOM 593 C C . ILE A 1 71 ? -7.780 7.821 5.980 1.00 93.69 71 ILE A C 1
ATOM 595 O O . ILE A 1 71 ? -8.119 8.349 7.038 1.00 93.69 71 ILE A O 1
ATOM 599 N N . TYR A 1 72 ? -8.660 7.582 5.009 1.00 93.25 72 TYR A N 1
ATOM 600 C CA . TYR A 1 72 ? -10.085 7.840 5.179 1.00 93.25 72 TYR A CA 1
ATOM 601 C C . TYR A 1 72 ? -10.688 6.960 6.281 1.00 93.25 72 TYR A C 1
ATOM 603 O O . TYR A 1 72 ? -11.384 7.477 7.155 1.00 93.25 72 TYR A O 1
ATOM 611 N N . GLY A 1 73 ? -10.370 5.660 6.279 1.00 88.19 73 GLY A N 1
ATOM 612 C CA . GLY A 1 73 ? -10.789 4.725 7.322 1.00 88.19 73 GLY A CA 1
ATOM 613 C C . GLY A 1 73 ? -10.406 5.213 8.719 1.00 88.19 73 GLY A C 1
ATOM 614 O O . GLY A 1 73 ? -11.262 5.255 9.601 1.00 88.19 73 GLY A O 1
ATOM 615 N N . ASP A 1 74 ? -9.170 5.689 8.883 1.00 88.50 74 ASP A N 1
ATOM 616 C CA . ASP A 1 74 ? -8.663 6.240 10.145 1.00 88.50 74 ASP A CA 1
ATOM 617 C C . ASP A 1 74 ? -9.508 7.426 10.621 1.00 88.50 74 ASP A C 1
ATOM 619 O O . ASP A 1 74 ? -10.105 7.383 11.699 1.00 88.50 74 ASP A O 1
ATOM 623 N N . ARG A 1 75 ? -9.703 8.421 9.748 1.00 88.31 75 ARG A N 1
ATOM 624 C CA . ARG A 1 75 ? -10.533 9.604 10.031 1.00 88.31 75 ARG A CA 1
ATOM 625 C C . ARG A 1 75 ? -11.967 9.252 10.408 1.00 88.31 75 ARG A C 1
ATOM 627 O O . ARG A 1 75 ? -12.538 9.901 11.274 1.00 88.31 75 ARG A O 1
ATOM 634 N N . THR A 1 76 ? -12.563 8.251 9.763 1.00 81.62 76 THR A N 1
ATOM 635 C CA . THR A 1 76 ? -13.932 7.821 10.092 1.00 81.62 76 THR A CA 1
ATOM 636 C C . THR A 1 76 ? -14.013 7.003 11.377 1.00 81.62 76 THR A C 1
ATOM 638 O O . THR A 1 76 ? -15.043 7.038 12.045 1.00 81.62 76 THR A O 1
ATOM 641 N N . SER A 1 77 ? -12.942 6.292 11.741 1.00 69.12 77 SER A N 1
ATOM 642 C CA . SER A 1 77 ? -12.876 5.505 12.975 1.00 69.12 77 SER A CA 1
ATOM 643 C C . SER A 1 77 ? -12.697 6.374 14.221 1.00 69.12 77 SER A C 1
ATOM 645 O O . SER A 1 77 ? -13.272 6.057 15.253 1.00 69.12 77 SER A O 1
ATOM 647 N N . VAL A 1 78 ? -11.995 7.508 14.102 1.00 58.22 78 VAL A N 1
ATOM 648 C CA . VAL A 1 78 ? -11.814 8.509 15.174 1.00 58.22 78 VAL A CA 1
ATOM 649 C C . VAL A 1 78 ? -13.110 9.274 15.500 1.00 58.22 78 VAL A C 1
ATOM 651 O O . VAL A 1 78 ? -13.222 9.878 16.561 1.00 58.22 78 VAL A O 1
ATOM 654 N N . VAL A 1 79 ? -14.097 9.262 14.598 1.00 50.53 79 VAL A N 1
ATOM 655 C CA . VAL A 1 79 ? -15.377 9.990 14.745 1.00 50.53 79 VAL A CA 1
ATOM 656 C C . VAL A 1 79 ? -16.496 9.099 15.326 1.00 50.53 79 VAL A C 1
ATOM 658 O O . VAL A 1 79 ? -17.640 9.538 15.442 1.00 50.53 79 VAL A O 1
ATOM 661 N N . ARG A 1 80 ? -16.194 7.855 15.713 1.00 45.28 80 ARG A N 1
ATOM 662 C CA . ARG A 1 80 ? -17.115 6.947 16.422 1.00 45.28 80 ARG A CA 1
ATOM 663 C C . ARG A 1 80 ? -16.703 6.745 17.872 1.00 45.28 80 ARG A C 1
ATOM 665 O O . ARG A 1 80 ? -17.608 6.357 18.643 1.00 45.28 80 ARG A O 1
#

Secondary structure (DSSP, 8-state):
-HHHHHHHHHHHHHHHHHHHS--HHHHHHHHHHHHHHHHHHHHHHHHHHHH-HHHHHHHHHHHHHHHHHHHHHHHHHTT-